Protein AF-A0AB35KBS2-F1 (afdb_monomer_lite)

Sequence (155 aa):
MKKIILWGLTFLVILTLSSCSKNKNSKYDSVISDLRSELAVKGDSKLTFDNYEWSYKVVHNVTNADISKGDMIEVYPKKERDSKRLFNINIDSQMGGSYAQSKIIVLQKIVSKIAKKLPNDNSEITLGFKSQQKSKRIVPVARSLKSMDAFPIND

Radius of gyration: 24.1 Å; chains: 1; bounding box: 69×62×68 Å

pLDDT: mean 83.24, std 17.99, range [38.84, 98.19]

Organism: NCBI:txid1358

Secondary structure (DSSP, 8-state):
-----------------------TTGGGHHHHHHHHHHHT--SS-TTS-TT--EEEEEEEEE-SSS-SSEEEEEEEESSHHHHHHHHHHHHHHHTT-HHHHHHHHHHHHHHHHHHTT-SSSSEEEEEEEE-SSTT-SEEEEEEEESS-BSS----

Structure (mmCIF, N/CA/C/O backbone):
data_AF-A0AB35KBS2-F1
#
_entry.id   AF-A0AB35KBS2-F1
#
loop_
_atom_site.group_PDB
_atom_site.id
_atom_site.type_symbol
_atom_site.label_atom_id
_atom_site.label_alt_id
_atom_site.label_comp_id
_atom_site.label_asym_id
_atom_site.label_entity_id
_atom_site.label_seq_id
_atom_site.pdbx_PDB_ins_code
_atom_site.Cartn_x
_atom_site.Cartn_y
_atom_site.Cartn_z
_atom_site.occupancy
_atom_site.B_iso_or_equiv
_atom_site.auth_seq_id
_atom_site.auth_comp_id
_atom_site.auth_asym_id
_atom_site.auth_atom_id
_atom_site.pdbx_PDB_model_num
ATOM 1 N N . MET A 1 1 ? -49.161 49.162 51.564 1.00 43.03 1 MET A N 1
ATOM 2 C CA . MET A 1 1 ? -47.916 49.478 50.816 1.00 43.03 1 MET A CA 1
ATOM 3 C C . MET A 1 1 ? -46.762 48.923 51.649 1.00 43.03 1 MET A C 1
ATOM 5 O O . MET A 1 1 ? -46.763 49.223 52.826 1.00 43.03 1 MET A O 1
ATOM 9 N N . LYS A 1 2 ? -45.820 48.069 51.239 1.00 41.81 2 LYS A N 1
ATOM 10 C CA . LYS A 1 2 ? -45.342 47.523 49.959 1.00 41.81 2 LYS A CA 1
ATOM 11 C C . LYS A 1 2 ? -45.034 46.024 50.172 1.00 41.81 2 LYS A C 1
ATOM 13 O O . LYS A 1 2 ? -44.635 45.637 51.264 1.00 41.81 2 LYS A O 1
ATOM 18 N N . LYS A 1 3 ? -45.228 45.203 49.137 1.00 48.28 3 LYS A N 1
ATOM 19 C CA . LYS A 1 3 ? -44.832 43.785 49.079 1.00 48.28 3 LYS A CA 1
ATOM 20 C C . LYS A 1 3 ? -43.395 43.700 48.549 1.00 48.28 3 LYS A C 1
ATOM 22 O O . LYS A 1 3 ? -43.084 44.426 47.609 1.00 48.28 3 LYS A O 1
ATOM 27 N N . ILE A 1 4 ? -42.558 42.814 49.089 1.00 55.53 4 ILE A N 1
ATOM 28 C CA . ILE A 1 4 ? -41.289 42.417 48.459 1.00 55.53 4 ILE A CA 1
ATOM 29 C C . ILE A 1 4 ? -41.325 40.898 48.328 1.00 55.53 4 ILE A C 1
ATOM 31 O O . ILE A 1 4 ? -41.370 40.176 49.320 1.00 55.53 4 ILE A O 1
ATOM 35 N N . ILE A 1 5 ? -41.413 40.441 47.082 1.00 55.50 5 ILE A N 1
ATOM 36 C CA . ILE A 1 5 ? -41.475 39.035 46.695 1.00 55.50 5 ILE A CA 1
ATOM 37 C C . ILE A 1 5 ? -40.038 38.590 46.431 1.00 55.50 5 ILE A C 1
ATOM 39 O O . ILE A 1 5 ? -39.354 39.162 45.585 1.00 55.50 5 ILE A O 1
ATOM 43 N N . LEU A 1 6 ? -39.597 37.577 47.170 1.00 45.34 6 LEU A N 1
ATOM 44 C CA . LEU A 1 6 ? -38.323 36.894 46.994 1.00 45.34 6 LEU A CA 1
ATOM 45 C C . LEU A 1 6 ? -38.411 36.034 45.720 1.00 45.34 6 LEU A C 1
ATOM 47 O O . LEU A 1 6 ? -39.105 35.020 45.713 1.00 45.34 6 LEU A O 1
ATOM 51 N N . TRP A 1 7 ? -37.768 36.449 44.627 1.00 45.16 7 TRP A N 1
ATOM 52 C CA . TRP A 1 7 ? -37.643 35.616 43.426 1.00 45.16 7 TRP A CA 1
ATOM 53 C C . TRP A 1 7 ? -36.347 34.813 43.497 1.00 45.16 7 TRP A C 1
ATOM 55 O O . TRP A 1 7 ? -35.251 35.370 43.524 1.00 45.16 7 TRP A O 1
ATOM 65 N N . GLY A 1 8 ? -36.511 33.492 43.576 1.00 47.81 8 GLY A N 1
ATOM 66 C CA . GLY A 1 8 ? -35.435 32.513 43.579 1.00 47.81 8 GLY A CA 1
ATOM 67 C C . GLY A 1 8 ? -34.626 32.562 42.287 1.00 47.81 8 GLY A C 1
ATOM 68 O O . GLY A 1 8 ? -35.165 32.569 41.183 1.00 47.81 8 GLY A O 1
ATOM 69 N N . LEU A 1 9 ? -33.310 32.588 42.456 1.00 49.12 9 LEU A N 1
ATOM 70 C CA . LEU A 1 9 ? -32.324 32.565 41.391 1.00 49.12 9 LEU A CA 1
ATOM 71 C C . LEU A 1 9 ? -32.106 31.105 40.957 1.00 49.12 9 LEU A C 1
ATOM 73 O O . LEU A 1 9 ? -31.287 30.394 41.535 1.00 49.12 9 LEU A O 1
ATOM 77 N N . THR A 1 10 ? -32.843 30.618 39.959 1.00 57.66 10 THR A N 1
ATOM 78 C CA . THR A 1 10 ? -32.518 29.332 39.323 1.00 57.66 10 THR A CA 1
ATOM 79 C C . THR A 1 10 ? -31.398 29.550 38.312 1.00 57.66 10 THR A C 1
ATOM 81 O O . THR A 1 10 ? -31.637 29.959 37.176 1.00 57.66 10 THR A O 1
ATOM 84 N N . PHE A 1 11 ? -30.163 29.287 38.736 1.00 47.38 11 PHE A N 1
ATOM 85 C CA . PHE A 1 11 ? -29.006 29.175 37.851 1.00 47.38 11 PHE A CA 1
ATOM 86 C C . PHE A 1 11 ? -29.148 27.879 37.038 1.00 47.38 11 PHE A C 1
ATOM 88 O O . PHE A 1 11 ? -28.781 26.794 37.488 1.00 47.38 11 PHE A O 1
ATOM 95 N N . LEU A 1 12 ? -29.746 27.971 35.849 1.00 44.66 12 LEU A N 1
ATOM 96 C CA . LEU A 1 12 ? -29.767 26.869 34.893 1.00 44.66 12 LEU A CA 1
ATOM 97 C C . LEU A 1 12 ? -28.363 26.762 34.279 1.00 44.66 12 LEU A C 1
ATOM 99 O O . LEU A 1 12 ? -28.029 27.460 33.324 1.00 44.66 12 LEU A O 1
ATOM 103 N N . VAL A 1 13 ? -27.513 25.919 34.865 1.00 51.53 13 VAL A N 1
ATOM 104 C CA . VAL A 1 13 ? -26.222 25.552 34.274 1.00 51.53 13 VAL A CA 1
ATOM 105 C C . VAL A 1 13 ? -26.513 24.727 33.024 1.00 51.53 13 VAL A C 1
ATOM 107 O O . VAL A 1 13 ? -26.763 23.525 33.089 1.00 51.53 13 VAL A O 1
ATOM 110 N N . ILE A 1 14 ? -26.506 25.387 31.867 1.00 54.38 14 ILE A N 1
ATOM 111 C CA . ILE A 1 14 ? -26.482 24.717 30.570 1.00 54.38 14 ILE A CA 1
ATOM 112 C C . ILE A 1 14 ? -25.078 24.125 30.432 1.00 54.38 14 ILE A C 1
ATOM 114 O O . ILE A 1 14 ? -24.149 24.778 29.961 1.00 54.38 14 ILE A O 1
ATOM 118 N N . LEU A 1 15 ? -24.913 22.881 30.884 1.00 44.66 15 LEU A N 1
ATOM 119 C CA . LEU A 1 15 ? -23.811 22.025 30.463 1.00 44.66 15 LEU A CA 1
ATOM 120 C C . LEU A 1 15 ? -23.978 21.812 28.959 1.00 44.66 15 LEU A C 1
ATOM 122 O O . LEU A 1 15 ? -24.658 20.890 28.509 1.00 44.66 15 LEU A O 1
ATOM 126 N N . THR A 1 16 ? -23.372 22.690 28.164 1.00 47.75 16 THR A N 1
ATOM 127 C CA . THR A 1 16 ? -23.078 22.377 26.775 1.00 47.75 16 THR A CA 1
ATOM 128 C C . THR A 1 16 ? -22.145 21.175 26.812 1.00 47.75 16 THR A C 1
ATOM 130 O O . THR A 1 16 ? -20.941 21.320 27.028 1.00 47.75 16 THR A O 1
ATOM 133 N N . LEU A 1 17 ? -22.703 19.977 26.636 1.00 47.84 17 LEU A N 1
ATOM 134 C CA . LEU A 1 17 ? -21.958 18.836 26.133 1.00 47.84 17 LEU A CA 1
ATOM 135 C C . LEU A 1 17 ? -21.468 19.268 24.754 1.00 47.84 17 LEU A C 1
ATOM 137 O O . LEU A 1 17 ? -22.145 19.085 23.743 1.00 47.84 17 LEU A O 1
ATOM 141 N N . SER A 1 18 ? -20.311 19.925 24.725 1.00 42.31 18 SER A N 1
ATOM 142 C CA . SER A 1 18 ? -19.483 20.017 23.543 1.00 42.31 18 SER A CA 1
ATOM 143 C C . SER A 1 18 ? -19.210 18.573 23.165 1.00 42.31 18 SER A C 1
ATOM 145 O O . SER A 1 18 ? -18.338 17.913 23.726 1.00 42.31 18 SER A O 1
ATOM 147 N N . SER A 1 19 ? -20.058 18.043 22.279 1.00 38.84 19 SER A N 1
ATOM 148 C CA . SER A 1 19 ? -19.827 16.781 21.605 1.00 38.84 19 SER A CA 1
ATOM 149 C C . SER A 1 19 ? -18.428 16.905 21.044 1.00 38.84 19 SER A C 1
ATOM 151 O O . SER A 1 19 ? -18.174 17.669 20.109 1.00 38.84 19 SER A O 1
ATOM 153 N N . CYS A 1 20 ? -17.493 16.259 21.732 1.00 43.97 20 CYS A N 1
ATOM 154 C CA . CYS A 1 20 ? -16.116 16.177 21.332 1.00 43.97 20 CYS A CA 1
ATOM 155 C C . CYS A 1 20 ? -16.187 15.340 20.063 1.00 43.97 20 CYS A C 1
ATOM 157 O O . CYS A 1 20 ? -16.198 14.109 20.118 1.00 43.97 20 CYS A O 1
ATOM 159 N N . SER A 1 21 ? -16.375 16.016 18.928 1.00 42.00 21 SER A N 1
ATOM 160 C CA . SER A 1 21 ? -16.309 15.446 17.596 1.00 42.00 21 SER A CA 1
ATOM 161 C C . SER A 1 21 ? -14.868 14.998 17.416 1.00 42.00 21 SER A C 1
ATOM 163 O O . SER A 1 21 ? -14.062 15.673 16.776 1.00 42.00 21 SER A O 1
ATOM 165 N N . LYS A 1 22 ? -14.520 13.874 18.053 1.00 46.19 22 LYS A N 1
ATOM 166 C CA . LYS A 1 22 ? -13.286 13.147 17.813 1.00 46.19 22 LYS A CA 1
ATOM 167 C C . LYS A 1 22 ? -13.261 12.937 16.314 1.00 46.19 22 LYS A C 1
ATOM 169 O O . LYS A 1 22 ? -14.158 12.305 15.753 1.00 46.19 22 LYS A O 1
ATOM 174 N N . ASN A 1 23 ? -12.290 13.575 15.673 1.00 57.50 23 ASN A N 1
ATOM 175 C CA . ASN A 1 23 ? -12.030 13.429 14.256 1.00 57.50 23 ASN A CA 1
ATOM 176 C C . ASN A 1 23 ? -12.081 11.927 13.947 1.00 57.50 23 ASN A C 1
ATOM 178 O O . ASN A 1 23 ? -11.319 11.171 14.544 1.00 57.50 23 ASN A O 1
ATOM 182 N N . LYS A 1 24 ? -13.025 11.476 13.107 1.00 61.09 24 LYS A N 1
ATOM 183 C CA . LYS A 1 24 ? -13.333 10.040 12.918 1.00 61.09 24 LYS A CA 1
ATOM 184 C C . LYS A 1 24 ? -12.101 9.205 12.527 1.00 61.09 24 LYS A C 1
ATOM 186 O O . LYS A 1 24 ? -12.099 7.987 12.691 1.00 61.09 24 LYS A O 1
ATOM 191 N N . ASN A 1 25 ? -11.044 9.874 12.069 1.00 74.19 25 ASN A N 1
ATOM 192 C CA . ASN A 1 25 ? -9.776 9.289 11.656 1.00 74.19 25 ASN A CA 1
ATOM 193 C C . ASN A 1 25 ? -8.752 9.099 12.782 1.00 74.19 25 ASN A C 1
ATOM 195 O O . ASN A 1 25 ? -7.753 8.430 12.539 1.00 74.19 25 ASN A O 1
ATOM 199 N N . SER A 1 26 ? -8.987 9.603 14.000 1.00 80.56 26 SER A N 1
ATOM 200 C CA . SER A 1 26 ? -7.974 9.595 15.068 1.00 80.56 26 SER A CA 1
ATOM 201 C C . SER A 1 26 ? -7.502 8.190 15.461 1.00 80.56 26 SER A C 1
ATOM 203 O O . SER A 1 26 ? -6.387 8.005 15.940 1.00 80.56 26 SER A O 1
ATOM 205 N N . LYS A 1 27 ? -8.329 7.162 15.221 1.00 92.25 27 LYS A N 1
ATOM 206 C CA . LYS A 1 27 ? -7.961 5.750 15.433 1.00 92.25 27 LYS A CA 1
ATOM 207 C C . LYS A 1 27 ? -6.860 5.241 14.488 1.00 92.25 27 LYS A C 1
ATOM 209 O O . LYS A 1 27 ? -6.286 4.193 14.759 1.00 92.25 27 LYS A O 1
ATOM 214 N N . TYR A 1 28 ? -6.572 5.954 13.397 1.00 95.44 28 TYR A N 1
ATOM 215 C CA . TYR A 1 28 ? -5.533 5.605 12.421 1.00 95.44 28 TYR A CA 1
ATOM 216 C C . TYR A 1 28 ? -4.291 6.498 12.514 1.00 95.44 28 TYR A C 1
ATOM 218 O O . TYR A 1 28 ? -3.338 6.265 11.775 1.00 95.44 28 TYR A O 1
ATOM 226 N N . ASP A 1 29 ? -4.255 7.485 13.415 1.00 94.56 29 ASP A N 1
ATOM 227 C CA . ASP A 1 29 ? -3.155 8.457 13.489 1.00 94.56 29 ASP A CA 1
ATOM 228 C C . ASP A 1 29 ? -1.800 7.782 13.737 1.00 94.56 29 ASP A C 1
ATOM 230 O O . ASP A 1 29 ? -0.820 8.106 13.068 1.00 94.56 29 ASP A O 1
ATOM 234 N N . SER A 1 30 ? -1.750 6.789 14.633 1.00 95.75 30 SER A N 1
ATOM 235 C CA . SER A 1 30 ? -0.526 6.015 14.888 1.00 95.75 30 SER A CA 1
ATOM 236 C C . SER A 1 30 ? -0.084 5.220 13.657 1.00 95.75 30 SER A C 1
ATOM 238 O O . SER A 1 30 ? 1.086 5.267 13.292 1.00 95.75 30 SER A O 1
ATOM 240 N N . VAL A 1 31 ? -1.020 4.564 12.964 1.00 97.50 31 VAL A N 1
ATOM 241 C CA . VAL A 1 31 ? -0.742 3.803 11.734 1.00 97.50 31 VAL A CA 1
ATOM 242 C C . VAL A 1 31 ? -0.219 4.723 10.625 1.00 97.50 31 VAL A C 1
ATOM 244 O O . VAL A 1 31 ? 0.760 4.401 9.955 1.00 97.50 31 VAL A O 1
ATOM 247 N N . ILE A 1 32 ? -0.830 5.896 10.448 1.00 96.94 32 ILE A N 1
ATOM 248 C CA . ILE A 1 32 ? -0.406 6.896 9.459 1.00 96.94 32 ILE A CA 1
ATOM 249 C C . ILE A 1 32 ? 0.954 7.497 9.831 1.00 96.94 32 ILE A C 1
ATOM 251 O O . ILE A 1 32 ? 1.766 7.759 8.945 1.00 96.94 32 ILE A O 1
ATOM 255 N N . SER A 1 33 ? 1.220 7.717 11.118 1.00 95.81 33 SER A N 1
ATOM 256 C CA . SER A 1 33 ? 2.521 8.190 11.596 1.00 95.81 33 SER A CA 1
ATOM 257 C C . SER A 1 33 ? 3.629 7.178 11.301 1.00 95.81 33 SER A C 1
ATOM 259 O O . SER A 1 33 ? 4.681 7.558 10.788 1.00 95.81 33 SER A O 1
ATOM 261 N N . ASP A 1 34 ? 3.375 5.893 11.547 1.00 95.69 34 ASP A N 1
ATOM 262 C CA . ASP A 1 34 ? 4.319 4.816 11.242 1.00 95.69 34 ASP A CA 1
ATOM 263 C C . ASP A 1 34 ? 4.575 4.705 9.734 1.00 95.69 34 ASP A C 1
ATOM 265 O O . ASP A 1 34 ? 5.730 4.638 9.314 1.00 95.69 34 ASP A O 1
ATOM 269 N N . LEU A 1 35 ? 3.520 4.779 8.909 1.00 95.38 35 LEU A N 1
ATOM 270 C CA . LEU A 1 35 ? 3.649 4.827 7.447 1.00 95.38 35 LEU A CA 1
ATOM 271 C C . LEU A 1 35 ? 4.502 6.012 6.996 1.00 95.38 35 LEU A C 1
ATOM 273 O O . LEU A 1 35 ? 5.383 5.845 6.158 1.00 95.38 35 LEU A O 1
ATOM 277 N N . ARG A 1 36 ? 4.274 7.200 7.565 1.00 93.75 36 ARG A N 1
ATOM 278 C CA . ARG A 1 36 ? 5.085 8.387 7.269 1.00 93.75 36 ARG A CA 1
ATOM 279 C C . ARG A 1 36 ? 6.546 8.175 7.613 1.00 93.75 36 ARG A C 1
ATOM 281 O O . ARG A 1 36 ? 7.385 8.549 6.808 1.00 93.75 36 ARG A O 1
ATOM 288 N N . SER A 1 37 ? 6.837 7.595 8.772 1.00 92.00 37 SER A N 1
ATOM 289 C CA . SER A 1 37 ? 8.208 7.349 9.219 1.00 92.00 37 SER A CA 1
ATOM 290 C C . SER A 1 37 ? 8.936 6.359 8.301 1.00 92.00 37 SER A C 1
ATOM 292 O O . SER A 1 37 ? 10.013 6.660 7.792 1.00 92.00 37 SER A O 1
ATOM 294 N N . GLU A 1 38 ? 8.312 5.214 8.015 1.00 91.31 38 GLU A N 1
ATOM 295 C CA . GLU A 1 38 ? 8.903 4.132 7.211 1.00 91.31 38 GLU A CA 1
ATOM 296 C C . GLU A 1 38 ? 9.009 4.494 5.719 1.00 91.31 38 GLU A C 1
ATOM 298 O O . GLU A 1 38 ? 9.932 4.062 5.033 1.00 91.31 38 GLU A O 1
ATOM 303 N N . LEU A 1 39 ? 8.106 5.332 5.196 1.00 90.50 39 LEU A N 1
ATOM 304 C CA . LEU A 1 39 ? 8.176 5.823 3.813 1.00 90.50 39 LEU A CA 1
ATOM 305 C C . LEU A 1 39 ? 9.040 7.083 3.653 1.00 90.50 39 LEU A C 1
ATOM 307 O O . LEU A 1 39 ? 9.355 7.456 2.522 1.00 90.50 39 LEU A O 1
ATOM 311 N N . ALA A 1 40 ? 9.427 7.739 4.751 1.00 84.06 40 ALA A N 1
ATOM 312 C CA . ALA A 1 40 ? 10.327 8.895 4.749 1.00 84.06 40 ALA A CA 1
ATOM 313 C C . ALA A 1 40 ? 11.816 8.509 4.723 1.00 84.06 40 ALA A C 1
ATOM 315 O O . ALA A 1 40 ? 12.664 9.401 4.821 1.00 84.06 40 ALA A O 1
ATOM 316 N N . VAL A 1 41 ? 12.140 7.210 4.629 1.00 68.06 41 VAL 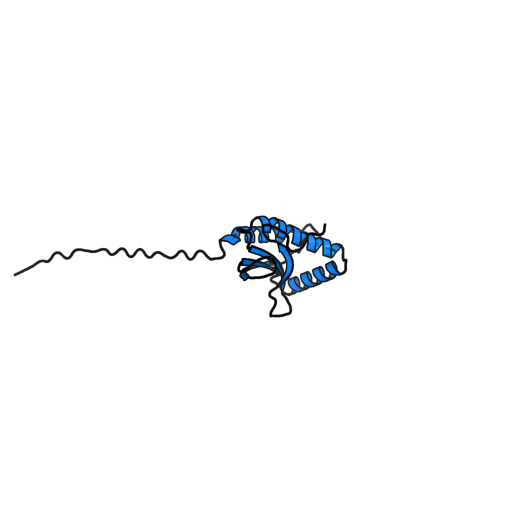A N 1
ATOM 317 C CA . VAL A 1 41 ? 13.516 6.708 4.730 1.00 68.06 41 VAL A CA 1
ATOM 318 C C . VAL A 1 41 ? 14.460 7.459 3.796 1.00 68.06 41 VAL A C 1
ATOM 320 O O . VAL A 1 41 ? 14.206 7.667 2.610 1.00 68.06 41 VAL A O 1
ATOM 323 N N . LYS A 1 42 ? 15.558 7.871 4.429 1.00 56.16 42 LYS A N 1
ATOM 324 C CA . LYS A 1 42 ? 16.630 8.720 3.943 1.00 56.16 42 LYS A CA 1
ATOM 325 C C . LYS A 1 42 ? 17.727 7.858 3.308 1.00 56.16 42 LYS A C 1
ATOM 327 O O . LYS A 1 42 ? 18.406 7.116 4.005 1.00 56.16 42 LYS A O 1
ATOM 332 N N . GLY A 1 43 ? 17.934 8.007 2.007 1.00 46.56 43 GLY A N 1
ATOM 333 C CA . GLY A 1 43 ? 19.247 8.386 1.483 1.00 46.56 43 GLY A CA 1
ATOM 334 C C . GLY A 1 43 ? 20.311 7.328 1.173 1.00 46.56 43 GLY A C 1
ATOM 335 O O . GLY A 1 43 ? 21.222 7.706 0.453 1.00 46.56 43 GLY A O 1
ATOM 336 N N . ASP A 1 44 ? 20.225 6.060 1.599 1.00 50.78 44 ASP A N 1
ATOM 337 C CA . ASP A 1 44 ? 21.348 5.115 1.355 1.00 50.78 44 ASP A CA 1
ATOM 338 C C . ASP A 1 44 ? 20.998 3.796 0.648 1.00 50.78 44 ASP A C 1
ATOM 340 O O . ASP A 1 44 ? 21.894 3.035 0.276 1.00 50.78 44 ASP A O 1
ATOM 344 N N . SER A 1 45 ? 19.721 3.503 0.383 1.00 62.56 45 SER A N 1
ATOM 345 C CA . SER A 1 45 ? 19.353 2.288 -0.355 1.00 62.56 45 SER A CA 1
ATOM 346 C C . SER A 1 45 ? 18.889 2.639 -1.767 1.00 62.56 45 SER A C 1
ATOM 348 O O . SER A 1 45 ? 17.935 3.384 -1.949 1.00 62.56 45 SER A O 1
ATOM 350 N N . LYS A 1 46 ? 19.479 2.038 -2.808 1.00 66.44 46 LYS A N 1
ATOM 351 C CA . LYS A 1 46 ? 18.965 2.186 -4.190 1.00 66.44 46 LYS A CA 1
ATOM 352 C C . LYS A 1 46 ? 17.488 1.770 -4.315 1.00 66.44 46 LYS A C 1
ATOM 354 O O . LYS A 1 46 ? 16.805 2.156 -5.263 1.00 66.44 46 LYS A O 1
ATOM 359 N N . LEU A 1 47 ? 16.985 0.990 -3.360 1.00 70.62 47 LEU A N 1
ATOM 360 C CA . LEU A 1 47 ? 15.637 0.439 -3.345 1.00 70.62 47 LEU A CA 1
ATOM 361 C C . LEU A 1 47 ? 14.579 1.379 -2.742 1.00 70.62 47 LEU A C 1
ATOM 363 O O . LEU A 1 47 ? 13.392 1.083 -2.865 1.00 70.62 47 LEU A O 1
ATOM 367 N N . THR A 1 48 ? 14.959 2.521 -2.160 1.00 72.69 48 THR A N 1
ATOM 368 C CA . THR A 1 48 ? 13.996 3.493 -1.623 1.00 72.69 48 THR A CA 1
ATOM 369 C C . THR A 1 48 ? 13.382 4.369 -2.718 1.00 72.69 48 THR A C 1
ATOM 371 O O . THR A 1 48 ? 13.842 4.445 -3.868 1.00 72.69 48 THR A O 1
ATOM 374 N N . PHE A 1 49 ? 12.270 5.007 -2.352 1.00 79.81 49 PHE A N 1
ATOM 375 C CA . PHE A 1 49 ? 11.540 5.984 -3.157 1.00 79.81 49 PHE A CA 1
ATOM 376 C C . PHE A 1 49 ? 11.892 7.395 -2.676 1.00 79.81 49 PHE A C 1
ATOM 378 O O . PHE A 1 49 ? 11.028 8.155 -2.237 1.00 79.81 49 PHE A O 1
ATOM 385 N N . ASP A 1 50 ? 13.186 7.718 -2.720 1.00 70.06 50 ASP A N 1
ATOM 386 C CA . ASP A 1 50 ? 13.716 8.978 -2.202 1.00 70.06 50 ASP A CA 1
ATOM 387 C C . ASP A 1 50 ? 12.960 10.182 -2.780 1.00 70.06 50 ASP A C 1
ATOM 389 O O . ASP A 1 50 ? 12.685 10.265 -3.983 1.00 70.06 50 ASP A O 1
ATOM 393 N N . ASN A 1 51 ? 12.653 11.142 -1.905 1.00 78.31 51 ASN A N 1
ATOM 394 C CA . ASN A 1 51 ? 11.964 12.400 -2.213 1.00 78.31 51 ASN A CA 1
ATOM 395 C C . ASN A 1 51 ? 10.491 12.278 -2.630 1.00 78.31 51 ASN A C 1
ATOM 397 O O . ASN A 1 51 ? 9.901 13.274 -3.068 1.00 78.31 51 ASN A O 1
ATOM 401 N N . TYR A 1 52 ? 9.877 11.101 -2.489 1.00 88.38 52 TYR A N 1
ATOM 402 C CA . TYR A 1 52 ? 8.437 10.979 -2.672 1.00 88.38 52 TYR A CA 1
ATOM 403 C C . TYR A 1 52 ? 7.734 11.676 -1.512 1.00 88.38 52 TYR A C 1
ATOM 405 O O . TYR A 1 52 ? 7.897 11.327 -0.346 1.00 88.38 52 TYR A O 1
ATOM 413 N N . GLU A 1 53 ? 6.913 12.666 -1.841 1.00 91.62 53 GLU A N 1
ATOM 414 C CA . GLU A 1 53 ? 5.963 13.212 -0.883 1.00 91.62 53 GLU A CA 1
ATOM 415 C C . GLU A 1 53 ? 4.701 12.353 -0.940 1.00 91.62 53 GLU A C 1
ATOM 417 O O . GLU A 1 53 ? 4.018 12.314 -1.965 1.00 91.62 53 GLU A O 1
ATOM 422 N N . TRP A 1 54 ? 4.397 11.642 0.140 1.00 93.44 54 TRP A N 1
ATOM 423 C CA . TRP A 1 54 ? 3.265 10.721 0.204 1.00 93.44 54 TRP A CA 1
ATOM 424 C C . TRP A 1 54 ? 2.004 11.404 0.744 1.00 93.44 54 TRP A C 1
ATOM 426 O O . TRP A 1 54 ? 2.053 12.249 1.639 1.00 93.44 54 TRP A O 1
ATOM 436 N N . SER A 1 55 ? 0.853 11.021 0.202 1.00 93.94 55 SER A N 1
ATOM 437 C CA . SER A 1 55 ? -0.473 11.388 0.690 1.00 93.94 55 SER A CA 1
ATOM 438 C C . SER A 1 55 ? -1.094 10.199 1.415 1.00 93.94 55 SER A C 1
ATOM 440 O O . SER A 1 55 ? -0.919 9.062 0.985 1.00 93.94 55 SER A O 1
ATOM 442 N N . TYR A 1 56 ? -1.822 10.483 2.495 1.00 95.19 56 TYR A N 1
ATOM 443 C CA . TYR A 1 56 ? -2.459 9.493 3.359 1.00 95.19 56 TYR A CA 1
ATOM 444 C C . TYR A 1 56 ? -3.918 9.888 3.536 1.00 95.19 56 TYR A C 1
ATOM 446 O O . TYR A 1 56 ? -4.195 10.992 4.016 1.00 95.19 56 TYR A O 1
ATOM 454 N N . LYS A 1 57 ? -4.846 9.021 3.139 1.00 94.19 57 LYS A N 1
ATOM 455 C CA . LYS A 1 57 ? -6.279 9.312 3.195 1.00 94.19 57 LYS A CA 1
ATOM 456 C C . LYS A 1 57 ? -7.048 8.111 3.721 1.00 94.19 57 LYS A C 1
ATOM 458 O O . LYS A 1 57 ? -6.969 7.032 3.155 1.00 94.19 57 LYS A O 1
ATOM 463 N N . VAL A 1 58 ? -7.843 8.324 4.765 1.00 95.00 58 VAL A N 1
ATOM 464 C CA . VAL A 1 58 ? -8.798 7.319 5.242 1.00 95.00 58 VAL A CA 1
ATOM 465 C C . VAL A 1 58 ? -10.075 7.425 4.411 1.00 95.00 58 VAL A C 1
ATOM 467 O O . VAL A 1 58 ? -10.634 8.512 4.241 1.00 95.00 58 VAL A O 1
ATOM 470 N N . VAL A 1 59 ? -10.524 6.299 3.872 1.00 93.31 59 VAL A N 1
ATOM 471 C CA . VAL A 1 59 ? -11.771 6.154 3.126 1.00 93.31 59 VAL A CA 1
ATOM 472 C C . VAL A 1 59 ? -12.658 5.174 3.872 1.00 93.31 59 VAL A C 1
ATOM 474 O O . VAL A 1 59 ? -12.261 4.044 4.126 1.00 93.31 59 VAL A O 1
ATOM 477 N N . HIS A 1 60 ? -13.864 5.619 4.208 1.00 93.81 60 HIS A N 1
ATOM 478 C CA . HIS A 1 60 ? -14.819 4.833 4.980 1.00 93.81 60 HIS A CA 1
ATOM 479 C C . HIS A 1 60 ? -15.795 4.064 4.098 1.00 93.81 60 HIS A C 1
ATOM 481 O O . HIS A 1 60 ? -16.065 4.473 2.964 1.00 93.81 60 HIS A O 1
ATOM 487 N N . ASN A 1 61 ? -16.398 3.024 4.678 1.00 93.44 61 ASN A N 1
ATOM 488 C CA . ASN A 1 61 ? -17.455 2.218 4.066 1.00 93.44 61 ASN 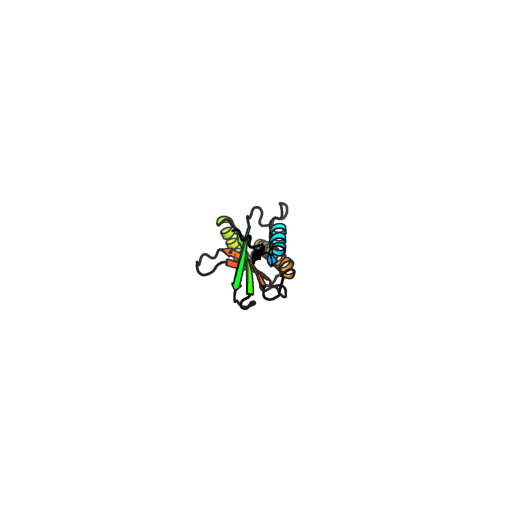A CA 1
ATOM 489 C C . ASN A 1 61 ? -17.025 1.597 2.723 1.00 93.44 61 ASN A C 1
ATOM 491 O O . ASN A 1 61 ? -17.779 1.575 1.748 1.00 93.44 61 ASN A O 1
ATOM 495 N N . VAL A 1 62 ? -15.784 1.119 2.668 1.00 92.06 62 VAL A N 1
ATOM 496 C CA . VAL A 1 62 ? -15.217 0.428 1.511 1.00 92.06 62 VAL A CA 1
ATOM 497 C C . VAL A 1 62 ? -15.635 -1.035 1.557 1.00 92.06 62 VAL A C 1
ATOM 499 O O . VAL A 1 62 ? -15.578 -1.684 2.598 1.00 92.06 62 VAL A O 1
ATOM 502 N N . THR A 1 63 ? -16.078 -1.549 0.413 1.00 92.94 63 THR A N 1
ATOM 503 C CA . THR A 1 63 ? -16.318 -2.978 0.209 1.00 92.94 63 THR A CA 1
ATOM 504 C C . THR A 1 63 ? -15.483 -3.427 -0.977 1.00 92.94 63 THR A C 1
ATOM 506 O O . THR A 1 63 ? -15.564 -2.821 -2.049 1.00 92.94 63 THR A O 1
ATOM 509 N N . ASN A 1 64 ? -14.657 -4.444 -0.773 1.00 90.75 64 ASN A N 1
ATOM 510 C CA . ASN A 1 64 ? -13.821 -5.059 -1.796 1.00 90.75 64 ASN A CA 1
ATOM 511 C C . ASN A 1 64 ? -13.740 -6.578 -1.536 1.00 90.75 64 ASN A C 1
ATOM 513 O O . ASN A 1 64 ? -14.626 -7.129 -0.888 1.00 90.75 64 ASN A O 1
ATOM 517 N N . ALA A 1 65 ? -12.725 -7.258 -2.072 1.00 91.25 65 ALA A N 1
ATOM 518 C CA . ALA A 1 65 ? -12.570 -8.702 -1.897 1.00 91.25 65 ALA A CA 1
ATOM 519 C C . ALA A 1 65 ? -12.285 -9.136 -0.442 1.00 91.25 65 ALA A C 1
ATOM 521 O O . ALA A 1 65 ? -12.592 -10.270 -0.093 1.00 91.25 65 ALA A O 1
ATOM 522 N N . ASP A 1 66 ? -11.737 -8.251 0.396 1.00 93.00 66 ASP A N 1
ATOM 523 C CA . ASP A 1 66 ? -11.172 -8.599 1.708 1.00 93.00 66 ASP A CA 1
ATOM 524 C C . ASP A 1 66 ? -11.820 -7.840 2.875 1.00 93.00 66 ASP A C 1
ATOM 526 O O . ASP A 1 66 ? -11.752 -8.292 4.015 1.00 93.00 66 ASP A O 1
ATOM 530 N N . ILE A 1 67 ? -12.472 -6.702 2.611 1.00 93.19 67 ILE A N 1
ATOM 531 C CA . ILE A 1 67 ? -13.219 -5.925 3.609 1.00 93.19 67 ILE A CA 1
ATOM 532 C C . ILE A 1 67 ? -14.662 -5.676 3.164 1.00 93.19 67 ILE A C 1
ATOM 534 O O . ILE A 1 67 ? -14.948 -5.476 1.980 1.00 93.19 67 ILE A O 1
ATOM 538 N N . SER A 1 68 ? -15.582 -5.629 4.131 1.00 95.50 68 SER A N 1
ATOM 539 C CA . SER A 1 68 ? -17.007 -5.354 3.908 1.00 95.50 68 SER A CA 1
ATOM 540 C C . SER A 1 68 ? -17.464 -4.190 4.775 1.00 95.50 68 SER A C 1
ATOM 542 O O . SER A 1 68 ? -17.418 -4.266 6.004 1.00 95.50 68 SER A O 1
ATOM 544 N N . LYS A 1 69 ? -17.884 -3.088 4.138 1.00 94.94 69 LYS A N 1
ATOM 545 C CA . LYS A 1 69 ? -18.198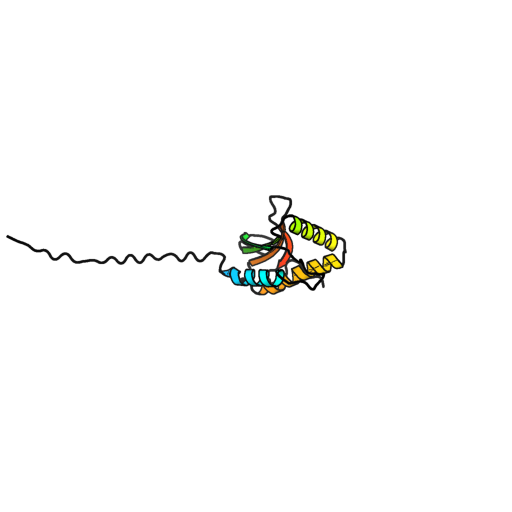 -1.808 4.809 1.00 94.94 69 LYS A CA 1
ATOM 546 C C . LYS A 1 69 ? -17.095 -1.356 5.787 1.00 94.94 69 LYS A C 1
ATOM 548 O O . LYS A 1 69 ? -17.381 -0.754 6.822 1.00 94.94 69 LYS A O 1
ATOM 553 N N . GLY A 1 70 ? -15.845 -1.676 5.461 1.00 94.50 70 GLY A N 1
ATOM 554 C CA . GLY A 1 70 ? -14.661 -1.399 6.266 1.00 94.50 70 GLY A CA 1
ATOM 555 C C . GLY A 1 70 ? -14.034 -0.041 5.963 1.00 94.50 70 GLY A C 1
ATOM 556 O O . GLY A 1 70 ? -14.586 0.773 5.217 1.00 94.50 70 GLY A O 1
ATOM 557 N N . ASP A 1 71 ? -12.852 0.189 6.527 1.00 95.88 71 ASP A N 1
ATOM 558 C CA . ASP A 1 71 ? -12.064 1.404 6.305 1.00 95.88 71 ASP A CA 1
ATOM 559 C C . ASP A 1 71 ? -10.775 1.085 5.531 1.00 95.88 71 ASP A C 1
ATOM 561 O O . ASP A 1 71 ? -10.063 0.136 5.845 1.00 95.88 71 ASP A O 1
ATOM 565 N N . MET A 1 72 ? -10.431 1.911 4.546 1.00 95.44 72 MET A N 1
ATOM 566 C CA . MET A 1 72 ? -9.195 1.796 3.767 1.00 95.44 72 MET A CA 1
ATOM 567 C C . MET A 1 72 ? -8.309 3.018 4.003 1.00 95.44 72 MET A C 1
ATOM 569 O O . MET A 1 72 ? -8.760 4.155 3.858 1.00 95.44 72 MET A O 1
ATOM 573 N N . ILE A 1 73 ? -7.032 2.799 4.306 1.00 96.81 73 ILE A N 1
ATOM 574 C CA . ILE A 1 73 ? -6.005 3.844 4.300 1.00 96.81 73 ILE A CA 1
ATOM 575 C C . ILE A 1 73 ? -5.335 3.842 2.924 1.00 96.81 73 ILE A C 1
ATOM 577 O O . ILE A 1 73 ? -4.517 2.976 2.621 1.00 96.81 73 ILE A O 1
ATOM 581 N N . GLU A 1 74 ? -5.678 4.817 2.086 1.00 95.69 74 GLU A N 1
ATOM 582 C CA . GLU A 1 74 ? -5.033 5.052 0.794 1.00 95.69 74 GLU A CA 1
ATOM 583 C C . GLU A 1 74 ? -3.687 5.755 1.002 1.00 95.69 74 GLU A C 1
ATOM 585 O O . GLU A 1 74 ? -3.624 6.824 1.623 1.00 95.69 74 GLU A O 1
ATOM 590 N N . VAL A 1 75 ? -2.625 5.182 0.435 1.00 96.62 75 VAL A N 1
ATOM 591 C CA . VAL A 1 75 ? -1.272 5.748 0.431 1.00 96.62 75 VAL A CA 1
ATOM 592 C C . VAL A 1 75 ? -0.791 5.887 -1.009 1.00 96.62 75 VAL A C 1
ATOM 594 O O . VAL A 1 75 ? -0.746 4.909 -1.752 1.00 96.62 75 VAL A O 1
ATOM 597 N N . TYR A 1 76 ? -0.443 7.099 -1.436 1.00 95.00 76 TYR A N 1
ATOM 598 C CA . TYR A 1 76 ? 0.001 7.335 -2.815 1.00 95.00 76 TYR A CA 1
ATOM 599 C C . TYR A 1 76 ? 0.935 8.545 -2.941 1.00 95.00 76 TYR A C 1
ATOM 601 O O . TYR A 1 76 ? 0.864 9.459 -2.114 1.00 95.00 76 TYR A O 1
ATOM 609 N N . PRO A 1 77 ? 1.780 8.619 -3.989 1.00 94.06 77 PRO A N 1
ATOM 610 C CA . PRO A 1 77 ? 2.601 9.798 -4.236 1.00 94.06 77 PRO A CA 1
ATOM 611 C C . PRO A 1 77 ? 1.725 11.027 -4.508 1.00 94.06 77 PRO A C 1
ATOM 613 O O . PRO A 1 77 ? 0.854 11.023 -5.383 1.00 94.06 77 PRO A O 1
ATOM 616 N N . LYS A 1 78 ? 1.951 12.108 -3.764 1.00 92.38 78 LYS A N 1
ATOM 617 C CA . LYS A 1 78 ? 1.198 13.363 -3.881 1.00 92.38 78 LYS A CA 1
ATOM 618 C C . LYS A 1 78 ? 1.422 14.021 -5.243 1.00 92.38 78 LYS A C 1
ATOM 620 O O . LYS A 1 78 ? 0.474 14.546 -5.829 1.00 92.38 78 LYS A O 1
ATOM 625 N N . LYS A 1 79 ? 2.660 13.972 -5.747 1.00 91.81 79 LYS A N 1
ATOM 626 C CA . LYS A 1 79 ? 3.064 14.540 -7.040 1.00 91.81 79 LYS A CA 1
ATOM 627 C C . LYS A 1 79 ? 2.771 13.558 -8.174 1.00 91.81 79 LYS A C 1
ATOM 629 O O . LYS A 1 79 ? 3.148 12.390 -8.116 1.00 91.81 79 LYS A O 1
ATOM 634 N N . GLU A 1 80 ? 2.175 14.052 -9.256 1.00 89.94 80 GLU A N 1
ATOM 635 C CA . GLU A 1 80 ? 1.818 13.228 -10.420 1.00 89.94 80 GLU A CA 1
ATOM 636 C C . GLU A 1 80 ? 3.038 12.547 -11.060 1.00 89.94 80 GLU A C 1
ATOM 638 O O . GLU A 1 80 ? 2.978 11.370 -11.406 1.00 89.94 80 GLU A O 1
ATOM 643 N N . ARG A 1 81 ? 4.171 13.255 -11.159 1.00 91.31 81 ARG A N 1
ATOM 644 C CA . ARG A 1 81 ? 5.440 12.695 -11.657 1.00 91.31 81 ARG A CA 1
ATOM 645 C C . ARG A 1 81 ? 5.884 11.447 -10.895 1.00 91.31 81 ARG A C 1
ATOM 647 O O . ARG A 1 81 ? 6.344 10.492 -11.510 1.00 91.31 81 ARG A O 1
ATOM 654 N N . ASP A 1 82 ? 5.717 11.441 -9.579 1.00 92.38 82 ASP A N 1
ATOM 655 C CA . ASP A 1 82 ? 6.154 10.343 -8.721 1.00 92.38 82 ASP A CA 1
ATOM 656 C C . ASP A 1 82 ? 5.134 9.197 -8.781 1.00 92.38 82 ASP A C 1
ATOM 658 O O . ASP A 1 82 ? 5.508 8.029 -8.821 1.00 92.38 82 ASP A O 1
ATOM 662 N N . SER A 1 83 ? 3.848 9.524 -8.954 1.00 92.19 83 SER A N 1
ATOM 663 C CA . SER A 1 83 ? 2.806 8.547 -9.289 1.00 92.19 83 SER A CA 1
ATOM 664 C C . SER A 1 83 ? 3.087 7.839 -10.624 1.00 92.19 83 SER A C 1
ATOM 666 O O . SER A 1 83 ? 2.947 6.621 -10.703 1.00 92.19 83 SER A O 1
ATOM 668 N N . LYS A 1 84 ? 3.518 8.566 -11.667 1.00 92.25 84 LYS A N 1
ATOM 669 C CA . LYS A 1 84 ? 3.917 7.984 -12.967 1.00 92.25 84 LYS A CA 1
ATOM 670 C C . LYS A 1 84 ? 5.169 7.113 -12.849 1.00 92.25 84 LYS A C 1
ATOM 672 O O . LYS A 1 84 ? 5.236 6.052 -13.457 1.00 92.25 84 LYS A O 1
ATOM 677 N N . ARG A 1 85 ? 6.148 7.534 -12.047 1.00 93.38 85 ARG A N 1
ATOM 678 C CA . ARG A 1 85 ? 7.350 6.733 -11.772 1.00 93.38 85 ARG A CA 1
ATOM 679 C C . ARG A 1 85 ? 7.007 5.421 -11.069 1.00 93.38 85 ARG A C 1
ATOM 681 O O . ARG A 1 85 ? 7.503 4.385 -11.493 1.00 93.38 85 ARG A O 1
ATOM 688 N N . LEU A 1 86 ? 6.140 5.449 -10.054 1.00 94.50 86 LEU A N 1
ATOM 689 C CA . LEU A 1 86 ? 5.678 4.232 -9.382 1.00 94.50 86 LEU A CA 1
ATOM 690 C C . LEU A 1 86 ? 4.897 3.312 -10.331 1.00 94.50 86 LEU A C 1
ATOM 692 O O . LEU A 1 86 ? 5.088 2.102 -10.283 1.00 94.50 86 LEU A O 1
ATOM 696 N N . PHE A 1 87 ? 4.076 3.876 -11.223 1.00 94.69 87 PHE A N 1
ATOM 697 C CA . PHE A 1 87 ? 3.424 3.113 -12.290 1.00 94.69 87 PHE A CA 1
ATOM 698 C C . PHE A 1 87 ? 4.447 2.387 -13.174 1.00 94.69 87 PHE A C 1
ATOM 700 O O . PHE A 1 87 ? 4.343 1.174 -13.324 1.00 94.69 87 PHE A O 1
ATOM 707 N N . ASN A 1 88 ? 5.460 3.088 -13.692 1.00 94.50 88 ASN A N 1
ATOM 708 C CA . ASN A 1 88 ? 6.488 2.473 -14.538 1.00 94.50 88 ASN A CA 1
ATOM 709 C C . ASN A 1 88 ? 7.263 1.379 -13.792 1.00 94.50 88 ASN A C 1
ATOM 711 O O . ASN A 1 88 ? 7.417 0.289 -14.321 1.00 94.50 88 ASN A O 1
ATOM 715 N N . ILE A 1 89 ? 7.665 1.627 -12.539 1.00 94.88 89 ILE A N 1
ATOM 716 C CA . ILE A 1 89 ? 8.325 0.612 -11.698 1.00 94.88 89 ILE A CA 1
ATOM 717 C C . ILE A 1 89 ? 7.426 -0.618 -11.529 1.00 94.88 89 ILE A C 1
ATOM 719 O O . ILE A 1 89 ? 7.899 -1.747 -11.599 1.00 94.88 89 ILE A O 1
ATOM 723 N N . ASN A 1 90 ? 6.123 -0.426 -11.322 1.00 94.31 90 ASN A N 1
ATOM 724 C CA . ASN A 1 90 ? 5.194 -1.543 -11.217 1.00 94.31 90 ASN A CA 1
ATOM 725 C C . ASN A 1 90 ? 5.078 -2.332 -12.534 1.00 94.31 90 ASN A C 1
ATOM 727 O O . ASN A 1 90 ? 5.059 -3.558 -12.491 1.00 94.31 90 ASN A O 1
ATOM 731 N N . ILE A 1 91 ? 5.033 -1.661 -13.691 1.00 94.88 91 ILE A N 1
ATOM 732 C CA . ILE A 1 91 ? 5.056 -2.338 -14.998 1.00 94.88 91 ILE A CA 1
ATOM 733 C C . ILE A 1 91 ? 6.366 -3.113 -15.186 1.00 94.88 91 ILE A C 1
ATOM 735 O O . ILE A 1 91 ? 6.324 -4.305 -15.477 1.00 94.88 91 ILE A O 1
ATOM 739 N N . ASP A 1 92 ? 7.516 -2.486 -14.940 1.00 95.88 92 ASP A N 1
ATOM 740 C CA . ASP A 1 92 ? 8.831 -3.125 -15.068 1.00 95.88 92 ASP A CA 1
ATOM 741 C C . ASP A 1 92 ? 8.958 -4.358 -14.164 1.00 95.88 92 ASP A C 1
ATOM 743 O O . ASP A 1 92 ? 9.487 -5.389 -14.578 1.00 95.88 92 ASP A O 1
ATOM 747 N N . SER A 1 93 ? 8.415 -4.284 -12.947 1.00 94.12 93 SER A N 1
ATOM 748 C CA . SER A 1 93 ? 8.351 -5.408 -12.007 1.00 94.12 93 SER A CA 1
ATOM 749 C C . SER A 1 93 ? 7.550 -6.589 -12.573 1.00 94.12 93 SER A C 1
ATOM 751 O O . SER A 1 93 ? 7.998 -7.738 -12.513 1.00 94.12 93 SER A O 1
ATOM 753 N N . GLN A 1 94 ? 6.395 -6.308 -13.186 1.00 91.62 94 GLN A N 1
ATOM 754 C CA . GLN A 1 94 ? 5.534 -7.318 -13.817 1.00 91.62 94 GLN A CA 1
ATOM 755 C C . GLN A 1 94 ? 6.158 -7.927 -15.079 1.00 91.62 94 GLN A C 1
ATOM 757 O O . GLN A 1 94 ? 5.873 -9.077 -15.401 1.00 91.62 94 GLN A O 1
ATOM 762 N N . MET A 1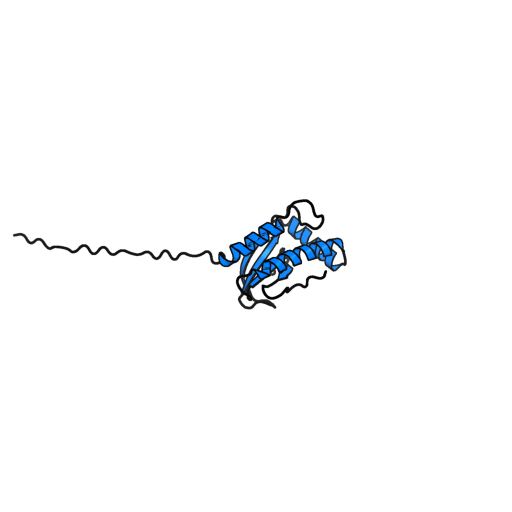 95 ? 7.041 -7.196 -15.764 1.00 94.31 95 MET A N 1
ATOM 763 C CA . MET A 1 95 ? 7.810 -7.696 -16.910 1.00 94.31 95 MET A CA 1
ATOM 764 C C . MET A 1 95 ? 9.070 -8.488 -16.507 1.00 94.31 95 MET A C 1
ATOM 766 O O . MET A 1 95 ? 9.842 -8.884 -17.377 1.00 94.31 95 MET A O 1
ATOM 770 N N . GLY A 1 96 ? 9.297 -8.728 -15.210 1.00 91.75 96 GLY A N 1
ATOM 771 C CA . GLY A 1 96 ? 10.442 -9.502 -14.714 1.00 91.75 96 GLY A CA 1
ATOM 772 C C . GLY A 1 96 ? 11.689 -8.673 -14.388 1.00 91.75 96 GLY A C 1
ATOM 773 O O . GLY A 1 96 ? 12.771 -9.228 -14.208 1.00 91.75 96 GLY A O 1
ATOM 774 N N . GLY A 1 97 ? 11.573 -7.345 -14.302 1.00 93.94 97 GLY A N 1
ATOM 775 C CA . GLY A 1 97 ? 12.675 -6.472 -13.907 1.00 93.94 97 GLY A CA 1
ATOM 776 C C . GLY A 1 97 ? 13.035 -6.647 -12.430 1.00 93.94 97 GLY A C 1
ATOM 777 O O . GLY A 1 97 ? 12.372 -6.080 -11.564 1.00 93.94 97 GLY A O 1
ATOM 778 N N . SER A 1 98 ? 14.120 -7.367 -12.135 1.00 91.88 98 SER A N 1
ATOM 779 C CA . SER A 1 98 ? 14.536 -7.717 -10.763 1.00 91.88 98 SER A CA 1
ATOM 780 C C . SER A 1 98 ? 14.684 -6.507 -9.833 1.00 91.88 98 SER A C 1
ATOM 782 O O . SER A 1 98 ? 14.180 -6.505 -8.714 1.00 91.88 98 SER A O 1
AT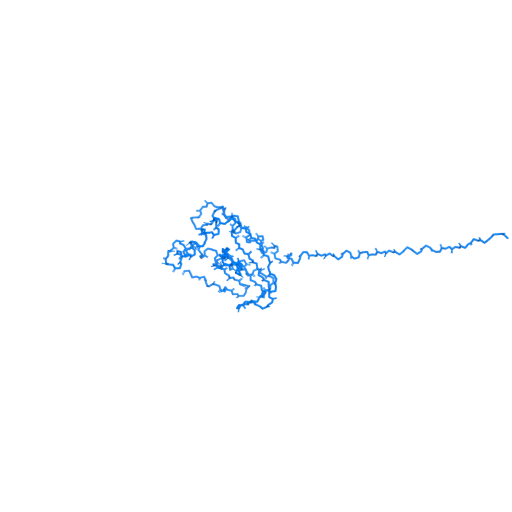OM 784 N N . TYR A 1 99 ? 15.302 -5.426 -10.310 1.00 91.69 99 TYR A N 1
ATOM 785 C CA . TYR A 1 99 ? 15.443 -4.194 -9.532 1.00 91.69 99 TYR A CA 1
ATOM 786 C C . TYR A 1 99 ? 14.089 -3.548 -9.202 1.00 91.69 99 TYR A C 1
ATOM 788 O O . TYR A 1 99 ? 13.878 -3.064 -8.089 1.00 91.69 99 TYR A O 1
ATOM 796 N N . ALA A 1 100 ? 13.157 -3.554 -10.155 1.00 93.56 100 ALA A N 1
ATOM 797 C CA . ALA A 1 100 ? 11.814 -3.035 -9.949 1.00 93.56 100 ALA A CA 1
ATOM 798 C C . ALA A 1 100 ? 11.014 -3.923 -8.982 1.00 93.56 100 ALA A C 1
ATOM 800 O O . ALA A 1 100 ? 10.350 -3.398 -8.087 1.00 93.56 100 ALA A O 1
ATOM 801 N N . GLN A 1 101 ? 11.151 -5.248 -9.089 1.00 94.12 101 GLN A N 1
ATOM 802 C CA . GLN A 1 101 ? 10.581 -6.211 -8.142 1.00 94.12 101 GLN A CA 1
ATOM 803 C C . GLN A 1 101 ? 11.075 -5.951 -6.722 1.00 94.12 101 GLN A C 1
ATOM 805 O O . GLN A 1 101 ? 10.255 -5.760 -5.827 1.00 94.12 101 GLN A O 1
ATOM 810 N N . SER A 1 102 ? 12.390 -5.816 -6.518 1.00 92.19 102 SER A N 1
ATOM 811 C CA . SER A 1 102 ? 12.954 -5.495 -5.201 1.00 92.19 102 SER A CA 1
ATOM 812 C C . SER A 1 102 ? 12.371 -4.206 -4.612 1.00 92.19 102 SER A C 1
ATOM 814 O O . SER A 1 102 ? 12.095 -4.151 -3.415 1.00 92.19 102 SER A O 1
ATOM 816 N N . LYS A 1 103 ? 12.116 -3.175 -5.431 1.00 92.12 103 LYS A N 1
ATOM 817 C CA . LYS A 1 103 ? 11.454 -1.943 -4.964 1.00 92.12 103 LYS A CA 1
ATOM 818 C C . LYS A 1 103 ? 10.002 -2.164 -4.545 1.00 92.12 103 LYS A C 1
ATOM 820 O O . LYS A 1 103 ? 9.578 -1.621 -3.525 1.00 92.12 103 LYS A O 1
ATOM 825 N N . ILE A 1 104 ? 9.235 -2.935 -5.315 1.00 94.06 104 ILE A N 1
ATOM 826 C CA . ILE A 1 104 ? 7.843 -3.252 -4.968 1.00 94.06 104 ILE A CA 1
ATOM 827 C C . ILE A 1 104 ? 7.785 -4.097 -3.689 1.00 94.06 104 ILE A C 1
ATOM 829 O O . ILE A 1 104 ? 6.995 -3.779 -2.802 1.00 94.06 104 ILE A O 1
ATOM 833 N N . ILE A 1 105 ? 8.675 -5.081 -3.535 1.00 93.31 105 ILE A N 1
ATOM 834 C CA . ILE A 1 105 ? 8.777 -5.920 -2.331 1.00 93.31 105 ILE A CA 1
ATOM 835 C C . ILE A 1 105 ? 9.045 -5.069 -1.086 1.00 93.31 105 ILE A C 1
ATOM 837 O O . ILE A 1 105 ? 8.423 -5.286 -0.049 1.00 93.31 105 ILE A O 1
ATOM 841 N N . VAL A 1 106 ? 9.910 -4.050 -1.172 1.00 92.56 106 VAL A N 1
ATOM 842 C CA . VAL A 1 106 ? 10.137 -3.119 -0.051 1.00 92.56 106 VAL A CA 1
ATOM 843 C C . VAL A 1 106 ? 8.835 -2.425 0.367 1.00 92.56 106 VAL A C 1
ATOM 845 O O . VAL A 1 106 ? 8.521 -2.387 1.558 1.00 92.56 106 VAL A O 1
ATOM 848 N N . LEU A 1 107 ? 8.037 -1.930 -0.585 1.00 94.25 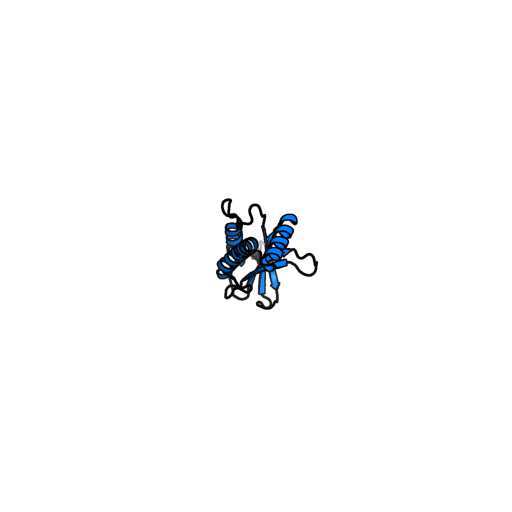107 LEU A N 1
ATOM 849 C CA . LEU A 1 107 ? 6.738 -1.316 -0.275 1.00 94.25 107 LEU A CA 1
ATOM 850 C C . LEU A 1 107 ? 5.759 -2.324 0.335 1.00 94.25 107 LEU A C 1
ATOM 852 O O . LEU A 1 107 ? 5.073 -1.996 1.302 1.00 94.25 107 LEU A O 1
ATOM 856 N N . GLN A 1 108 ? 5.715 -3.547 -0.193 1.00 95.62 108 GLN A N 1
ATOM 857 C CA . GLN A 1 108 ? 4.871 -4.622 0.331 1.00 95.62 108 GLN A CA 1
ATOM 858 C C . GLN A 1 108 ? 5.247 -4.982 1.773 1.00 95.62 108 GLN A C 1
ATOM 860 O O . GLN A 1 108 ? 4.368 -5.062 2.631 1.00 95.62 108 GLN A O 1
ATOM 865 N N . LYS A 1 109 ? 6.545 -5.087 2.081 1.00 94.56 109 LYS A N 1
ATOM 866 C CA . LYS A 1 109 ? 7.053 -5.338 3.440 1.00 94.56 109 LYS A CA 1
ATOM 867 C C . LYS A 1 109 ? 6.690 -4.221 4.414 1.00 94.56 109 LYS A C 1
ATOM 869 O O . LYS A 1 109 ? 6.253 -4.510 5.528 1.00 94.56 109 LYS A O 1
ATOM 874 N N . ILE A 1 110 ? 6.830 -2.958 4.003 1.00 94.69 110 ILE A N 1
ATOM 875 C CA . ILE A 1 110 ? 6.435 -1.799 4.820 1.00 94.69 110 ILE A CA 1
ATOM 876 C C . ILE A 1 110 ? 4.933 -1.857 5.129 1.00 94.69 110 ILE A C 1
ATOM 878 O O . ILE A 1 110 ? 4.536 -1.768 6.293 1.00 94.69 110 ILE A O 1
ATOM 882 N N . VAL A 1 111 ? 4.100 -2.048 4.102 1.00 96.94 111 VAL A N 1
ATOM 883 C CA . VAL A 1 111 ? 2.639 -2.103 4.248 1.00 96.94 111 VAL A CA 1
ATOM 884 C C . VAL A 1 111 ? 2.214 -3.276 5.134 1.00 96.94 111 VAL A C 1
ATOM 886 O O . VAL A 1 111 ? 1.470 -3.054 6.087 1.00 96.94 111 VAL A O 1
ATOM 889 N N . SER A 1 112 ? 2.752 -4.478 4.912 1.00 97.06 112 SER A N 1
ATOM 890 C CA . SER A 1 112 ? 2.491 -5.671 5.733 1.00 97.06 112 SER A CA 1
ATOM 891 C C . SER A 1 112 ? 2.853 -5.460 7.203 1.00 97.06 112 SER A C 1
ATOM 893 O O . SER A 1 112 ? 2.045 -5.693 8.107 1.00 97.06 112 SER A O 1
ATOM 895 N N . LYS A 1 113 ? 4.063 -4.950 7.469 1.00 96.69 113 LYS A N 1
ATOM 896 C CA . LYS A 1 113 ? 4.548 -4.685 8.831 1.00 96.69 113 LYS A CA 1
ATOM 897 C C . LYS A 1 113 ? 3.613 -3.741 9.582 1.00 96.69 113 LYS A C 1
ATOM 899 O O . LYS A 1 113 ? 3.309 -3.985 10.749 1.00 96.69 113 LYS A O 1
ATOM 904 N N . ILE A 1 114 ? 3.177 -2.665 8.933 1.00 97.88 114 ILE A N 1
ATOM 905 C CA . ILE A 1 114 ? 2.368 -1.633 9.583 1.00 97.88 114 ILE A CA 1
ATOM 906 C C . ILE A 1 114 ? 0.896 -2.053 9.677 1.00 97.88 114 ILE A C 1
ATOM 908 O O . ILE A 1 114 ? 0.250 -1.756 10.683 1.00 97.88 114 ILE A O 1
ATOM 912 N N . ALA A 1 115 ? 0.369 -2.796 8.700 1.00 97.81 115 ALA A N 1
ATOM 913 C CA . ALA A 1 115 ? -1.019 -3.260 8.699 1.00 97.81 115 ALA A CA 1
ATOM 914 C C . ALA A 1 115 ? -1.358 -4.126 9.924 1.00 97.81 115 ALA A C 1
ATOM 916 O O . ALA A 1 115 ? -2.461 -4.033 10.460 1.00 97.81 115 ALA A O 1
ATOM 917 N N . LYS A 1 116 ? -0.383 -4.857 10.478 1.00 97.69 116 LYS A N 1
ATOM 918 C CA . LYS A 1 116 ? -0.520 -5.611 11.743 1.00 97.69 116 LYS A CA 1
ATOM 919 C C . LYS A 1 116 ? -0.930 -4.740 12.942 1.00 97.69 116 LYS A C 1
ATOM 921 O O . LYS A 1 116 ? -1.464 -5.252 13.926 1.00 97.69 116 LYS A O 1
ATOM 926 N N . LYS A 1 117 ? -0.709 -3.423 12.869 1.00 97.25 117 LYS A N 1
ATOM 927 C CA . LYS A 1 117 ? -1.085 -2.439 13.899 1.00 97.25 117 LYS A CA 1
ATOM 928 C C . LYS A 1 117 ? -2.450 -1.793 13.658 1.00 97.25 117 LYS A C 1
ATOM 930 O O . LYS A 1 117 ? -2.852 -0.927 14.435 1.00 97.25 117 LYS A O 1
ATOM 935 N N . LEU A 1 118 ? -3.170 -2.180 12.603 1.00 97.06 118 LEU A N 1
ATOM 936 C CA . LEU A 1 118 ? -4.515 -1.673 12.355 1.00 97.06 118 LEU A CA 1
ATOM 937 C C . LEU A 1 118 ? -5.439 -1.957 13.559 1.00 97.06 118 LEU A C 1
ATOM 939 O O . LEU A 1 118 ? -5.306 -2.978 14.248 1.00 97.06 118 LEU A O 1
ATOM 943 N N . PRO A 1 119 ? -6.403 -1.062 13.827 1.00 94.06 119 PRO A N 1
ATOM 944 C CA . PRO A 1 119 ? -7.284 -1.177 14.985 1.00 94.06 119 PRO A CA 1
ATOM 945 C C . PRO A 1 119 ? -8.263 -2.358 14.897 1.00 94.06 119 PRO A C 1
ATOM 947 O O . PRO A 1 119 ? -8.801 -2.762 15.921 1.00 94.06 119 PRO A O 1
ATOM 950 N N . ASN A 1 120 ? -8.518 -2.908 13.706 1.00 92.81 120 ASN A N 1
ATOM 951 C CA . ASN A 1 120 ? -9.403 -4.055 13.486 1.00 92.81 120 ASN A CA 1
ATOM 952 C C . ASN A 1 120 ? -9.053 -4.778 12.174 1.00 92.81 120 ASN A C 1
ATOM 954 O O . ASN A 1 120 ? -8.329 -4.225 11.346 1.00 92.81 120 ASN A O 1
ATOM 958 N N . ASP A 1 121 ? -9.605 -5.979 11.993 1.00 93.38 121 ASP A N 1
ATOM 959 C CA . ASP A 1 121 ? -9.386 -6.813 10.801 1.00 93.38 121 ASP A CA 1
ATOM 960 C C . ASP A 1 121 ? -10.218 -6.372 9.587 1.00 93.38 121 ASP A C 1
ATOM 962 O O . ASP A 1 121 ? -9.881 -6.709 8.462 1.00 93.38 121 ASP A O 1
ATOM 966 N N . ASN A 1 122 ? -11.268 -5.565 9.787 1.00 95.31 122 ASN A N 1
ATOM 967 C CA . ASN A 1 122 ? -12.090 -4.998 8.709 1.00 95.31 122 ASN A CA 1
ATOM 968 C C . ASN A 1 122 ? -11.559 -3.625 8.247 1.00 95.31 122 ASN A C 1
ATOM 970 O O . ASN A 1 122 ? -12.316 -2.692 7.961 1.00 95.31 122 ASN A O 1
ATOM 974 N N . SER A 1 123 ? -10.237 -3.473 8.263 1.00 96.62 123 SER A N 1
ATOM 975 C CA . SER A 1 123 ? -9.527 -2.306 7.753 1.00 96.62 123 SER A CA 1
ATOM 976 C C . SER A 1 123 ? -8.338 -2.763 6.918 1.00 96.62 123 SER A C 1
ATOM 978 O O . SER A 1 123 ? -7.725 -3.786 7.221 1.00 96.62 123 SER A O 1
ATOM 980 N N . GLU A 1 124 ? -7.973 -1.977 5.912 1.00 97.12 124 GLU A N 1
ATOM 981 C CA . GLU A 1 124 ? -6.821 -2.266 5.055 1.00 97.12 124 GLU A CA 1
ATOM 982 C C . GLU A 1 124 ? -5.935 -1.032 4.846 1.00 97.12 124 GLU A C 1
ATOM 984 O O . GLU A 1 124 ? -6.390 0.114 4.926 1.00 97.12 124 GLU A O 1
ATOM 989 N N . ILE A 1 125 ? -4.659 -1.267 4.549 1.00 98.19 125 ILE A N 1
ATOM 990 C CA . ILE A 1 125 ? -3.750 -0.269 3.980 1.00 98.19 125 ILE A CA 1
ATOM 991 C C . ILE A 1 125 ? -3.560 -0.618 2.511 1.00 98.19 125 ILE A C 1
ATOM 993 O O . ILE A 1 125 ? -3.138 -1.730 2.191 1.00 98.19 125 ILE A O 1
ATOM 997 N N . THR A 1 126 ? -3.805 0.350 1.632 1.00 96.94 126 THR A N 1
ATOM 998 C CA . THR A 1 126 ? -3.630 0.190 0.188 1.00 96.94 126 THR A CA 1
ATOM 999 C C . THR A 1 126 ? -2.664 1.251 -0.316 1.00 96.94 126 THR A C 1
ATOM 1001 O O . THR A 1 126 ? -2.989 2.441 -0.365 1.00 96.94 126 THR A O 1
ATOM 1004 N N . LEU A 1 127 ? -1.462 0.813 -0.695 1.00 96.94 127 LEU A N 1
ATOM 1005 C CA . LEU A 1 127 ? -0.415 1.664 -1.248 1.00 96.94 127 LEU A CA 1
ATOM 1006 C C . LEU A 1 127 ? -0.346 1.479 -2.760 1.00 96.94 127 LEU A C 1
ATOM 1008 O O . LEU A 1 127 ? -0.271 0.357 -3.267 1.00 96.94 127 LEU A O 1
ATOM 1012 N N . GLY A 1 128 ? -0.368 2.588 -3.492 1.00 95.88 128 GLY A N 1
ATOM 1013 C CA . GLY A 1 128 ? -0.422 2.554 -4.944 1.00 95.88 128 GLY A CA 1
ATOM 1014 C C . GLY A 1 128 ? -0.158 3.892 -5.614 1.00 95.88 128 GLY A C 1
ATOM 1015 O O . GLY A 1 128 ? 0.283 4.862 -5.000 1.00 95.88 128 GLY A O 1
ATOM 1016 N N . PHE A 1 129 ? -0.452 3.947 -6.906 1.00 93.75 129 PHE A N 1
ATOM 1017 C CA . PHE A 1 129 ? -0.422 5.170 -7.706 1.00 93.75 129 PHE A CA 1
ATOM 1018 C C . PHE A 1 129 ? -1.842 5.567 -8.115 1.00 93.75 129 PHE A C 1
ATOM 1020 O O . PHE A 1 129 ? -2.751 4.736 -8.159 1.00 93.75 129 PHE A O 1
ATOM 1027 N N . LYS A 1 130 ? -2.059 6.852 -8.412 1.00 86.81 130 LYS A N 1
ATOM 1028 C CA . LYS A 1 130 ? -3.372 7.326 -8.869 1.00 86.81 130 LYS A CA 1
ATOM 1029 C C . LYS A 1 130 ? -3.721 6.677 -10.205 1.00 86.81 130 LYS A C 1
ATOM 1031 O O . LYS A 1 130 ? -2.909 6.668 -11.130 1.00 86.81 130 LYS A O 1
ATOM 1036 N N . SER A 1 131 ? -4.938 6.157 -10.304 1.00 79.06 131 SER A N 1
ATOM 1037 C CA . SER A 1 131 ? -5.447 5.601 -11.555 1.00 79.06 131 SER A CA 1
ATOM 1038 C C . SER A 1 131 ? -5.678 6.704 -12.590 1.00 79.06 131 SER A C 1
ATOM 1040 O O . SER A 1 131 ? -6.133 7.798 -12.261 1.00 79.06 131 SER A O 1
ATOM 1042 N N . GLN A 1 132 ? -5.424 6.389 -13.862 1.00 72.81 132 GLN A N 1
ATOM 1043 C CA . GLN A 1 132 ? -5.809 7.248 -14.987 1.00 72.81 132 GLN A CA 1
ATOM 1044 C C . GLN A 1 132 ? -7.326 7.211 -15.248 1.00 72.81 132 GLN A C 1
ATOM 1046 O O . GLN A 1 132 ? -7.904 8.177 -15.742 1.00 72.81 132 GLN A O 1
ATOM 1051 N N . GLN A 1 133 ? -7.996 6.115 -14.879 1.00 71.69 133 GLN A N 1
ATOM 1052 C CA . GLN A 1 133 ? -9.455 6.023 -14.896 1.00 71.69 133 GLN A CA 1
ATOM 1053 C C . GLN A 1 133 ? -10.019 6.741 -13.671 1.00 71.69 133 GLN A C 1
ATOM 1055 O O . GLN A 1 133 ? -9.783 6.287 -12.552 1.00 71.69 133 GLN A O 1
ATOM 1060 N N . LYS A 1 134 ? -10.807 7.807 -13.879 1.00 61.31 134 LYS A N 1
ATOM 1061 C CA . LYS A 1 134 ? -11.413 8.620 -12.802 1.00 61.31 134 LYS A CA 1
ATOM 1062 C C . LYS A 1 134 ? -12.260 7.811 -11.806 1.00 61.31 134 LYS A C 1
ATOM 1064 O O . LYS A 1 134 ? -12.421 8.238 -10.668 1.00 61.31 134 LYS A O 1
ATOM 1069 N N . SER A 1 135 ? -12.814 6.673 -12.230 1.00 60.44 135 SER A N 1
ATOM 1070 C CA . SER A 1 135 ? -13.642 5.791 -11.397 1.00 60.44 135 SER A CA 1
ATOM 1071 C C . SER A 1 135 ? -12.840 4.977 -10.379 1.00 60.44 135 SER A C 1
ATOM 1073 O O . SER A 1 135 ? -13.375 4.606 -9.336 1.00 60.44 135 SER A O 1
ATOM 1075 N N . LYS A 1 136 ? -11.559 4.710 -10.651 1.00 65.31 136 LYS A N 1
ATOM 1076 C CA . LYS A 1 136 ? -10.655 4.017 -9.730 1.00 65.31 136 LYS A CA 1
ATOM 1077 C C . LYS A 1 136 ? -9.839 5.067 -8.982 1.00 65.31 136 LYS A C 1
ATOM 1079 O O . LYS A 1 136 ? -9.310 5.991 -9.587 1.00 65.31 136 LYS A O 1
ATOM 1084 N N . ARG A 1 137 ? -9.741 4.953 -7.657 1.00 75.31 137 ARG A N 1
ATOM 1085 C CA . ARG A 1 137 ? -9.021 5.944 -6.835 1.00 75.31 137 ARG A CA 1
ATOM 1086 C C . ARG A 1 137 ? -7.514 5.738 -6.922 1.00 75.31 137 ARG A C 1
ATOM 1088 O O . ARG A 1 137 ? -6.773 6.652 -7.280 1.00 75.31 137 ARG A O 1
ATOM 1095 N N . ILE A 1 138 ? -7.087 4.507 -6.671 1.00 89.00 138 ILE A N 1
ATOM 1096 C CA . ILE A 1 138 ? -5.691 4.083 -6.681 1.00 89.00 138 ILE A CA 1
ATOM 1097 C C . ILE A 1 138 ? -5.569 2.713 -7.347 1.00 89.00 138 ILE A C 1
ATOM 1099 O O . ILE A 1 138 ? -6.491 1.900 -7.278 1.00 89.00 138 ILE A O 1
ATOM 1103 N N . VAL A 1 139 ? -4.441 2.470 -8.007 1.00 92.62 139 VAL A N 1
ATOM 1104 C CA . VAL A 1 139 ? -4.040 1.140 -8.472 1.00 92.62 139 VAL A CA 1
ATOM 1105 C C . VAL A 1 139 ? -3.028 0.597 -7.462 1.00 92.62 139 VAL A C 1
ATOM 1107 O O . VAL A 1 139 ? -1.975 1.220 -7.292 1.00 92.62 139 VAL A O 1
ATOM 1110 N N . PRO A 1 140 ? -3.349 -0.499 -6.756 1.00 94.12 140 PRO A N 1
ATOM 1111 C CA . PRO A 1 140 ? -2.510 -1.020 -5.685 1.00 94.12 140 PRO A CA 1
ATOM 1112 C C . PRO A 1 140 ? -1.226 -1.654 -6.225 1.00 94.12 140 PRO A C 1
ATOM 1114 O O . PRO A 1 140 ? -1.249 -2.367 -7.226 1.00 94.12 140 PRO A O 1
ATOM 1117 N N . VAL A 1 141 ? -0.125 -1.427 -5.512 1.00 94.94 141 VAL A N 1
ATOM 1118 C CA . VAL A 1 141 ? 1.136 -2.183 -5.646 1.00 94.94 141 VAL A CA 1
ATOM 1119 C C . VAL A 1 141 ? 1.448 -2.986 -4.379 1.00 94.94 141 VAL A C 1
ATOM 1121 O O . VAL A 1 141 ? 2.165 -3.982 -4.424 1.00 94.94 141 VAL A O 1
ATOM 1124 N N . ALA A 1 142 ? 0.875 -2.567 -3.248 1.00 95.88 142 ALA A N 1
ATOM 1125 C CA . ALA A 1 142 ? 0.900 -3.273 -1.979 1.00 95.88 142 ALA A CA 1
ATOM 1126 C C . ALA A 1 142 ? -0.444 -3.085 -1.271 1.00 95.88 142 ALA A C 1
ATOM 1128 O O . ALA A 1 142 ? -1.007 -1.985 -1.267 1.00 95.88 142 ALA A O 1
ATOM 1129 N N . ARG A 1 143 ? -0.956 -4.158 -0.670 1.00 96.75 143 ARG A N 1
ATOM 1130 C CA . ARG A 1 143 ? -2.210 -4.130 0.078 1.00 96.75 143 ARG A CA 1
ATOM 1131 C C . ARG A 1 143 ? -2.190 -5.171 1.182 1.00 96.75 143 ARG A C 1
ATOM 1133 O O . ARG A 1 143 ? -1.992 -6.350 0.894 1.00 96.75 143 ARG A O 1
ATOM 1140 N N . SER A 1 144 ? -2.452 -4.732 2.405 1.00 97.94 144 SER A N 1
ATOM 1141 C CA . SER A 1 144 ? -2.459 -5.610 3.573 1.00 97.94 144 SER A CA 1
ATOM 1142 C C . SER A 1 144 ? -3.535 -5.202 4.566 1.00 97.94 144 SER A C 1
ATOM 1144 O O . SER A 1 144 ? -3.820 -4.017 4.767 1.00 97.94 144 SER A O 1
ATOM 1146 N N . LEU A 1 145 ? -4.106 -6.215 5.200 1.00 97.50 145 LEU A N 1
ATOM 1147 C CA . LEU A 1 145 ? -4.987 -6.118 6.349 1.00 97.50 145 LEU A CA 1
ATOM 1148 C C . LEU A 1 145 ? -4.191 -6.494 7.601 1.00 97.50 145 LEU A C 1
ATOM 1150 O O . LEU A 1 145 ? -3.020 -6.868 7.537 1.00 97.50 145 LEU A O 1
ATOM 1154 N N . LYS A 1 146 ? -4.836 -6.426 8.763 1.00 96.94 146 LYS A N 1
ATOM 1155 C CA . LYS A 1 146 ? -4.215 -6.869 10.013 1.00 96.94 146 LYS A CA 1
ATOM 1156 C C . LYS A 1 146 ? -3.886 -8.364 10.017 1.00 96.94 146 LYS A C 1
ATOM 1158 O O . LYS A 1 146 ? -2.843 -8.757 10.535 1.00 96.94 146 LYS A O 1
ATOM 1163 N N . SER A 1 147 ? -4.781 -9.173 9.456 1.00 94.69 147 SER A N 1
ATOM 1164 C CA . SER A 1 147 ? -4.728 -10.635 9.490 1.00 94.69 147 SER A CA 1
ATOM 1165 C C . SER A 1 147 ? -3.953 -11.257 8.328 1.00 94.69 147 SER A C 1
ATOM 1167 O O . SER A 1 147 ? -3.514 -12.399 8.449 1.00 94.69 147 SER A O 1
ATOM 1169 N N . MET A 1 148 ? -3.787 -10.543 7.210 1.00 95.12 148 MET A N 1
ATOM 1170 C CA . MET A 1 148 ? -3.182 -11.094 5.998 1.00 95.12 148 MET A CA 1
ATOM 1171 C C . MET A 1 148 ? -2.656 -10.025 5.038 1.00 95.12 148 MET A C 1
ATOM 1173 O O . MET A 1 148 ? -3.121 -8.883 5.021 1.00 95.12 148 MET A O 1
ATOM 1177 N N . ASP A 1 149 ? -1.739 -10.448 4.172 1.00 95.94 149 ASP A N 1
ATOM 1178 C CA . ASP A 1 149 ? -1.277 -9.679 3.024 1.00 95.94 149 ASP A CA 1
ATOM 1179 C C . ASP A 1 149 ? -2.139 -10.017 1.805 1.00 95.94 149 ASP A C 1
ATOM 1181 O O . ASP A 1 149 ? -2.063 -11.111 1.251 1.00 95.94 149 ASP A O 1
ATOM 1185 N N . ALA A 1 150 ? -2.983 -9.074 1.387 1.00 91.25 150 ALA A N 1
ATOM 1186 C CA . ALA A 1 150 ? -3.880 -9.267 0.248 1.00 91.25 150 ALA A CA 1
ATOM 1187 C C . ALA A 1 150 ? -3.135 -9.207 -1.098 1.00 91.25 150 ALA A C 1
ATOM 1189 O O . ALA A 1 150 ? -3.653 -9.652 -2.122 1.00 91.25 150 ALA A O 1
ATOM 1190 N N . PHE A 1 151 ? -1.938 -8.615 -1.111 1.00 89.19 151 PHE A N 1
ATOM 1191 C CA . PHE A 1 151 ? -0.951 -8.753 -2.179 1.00 89.19 151 PHE A CA 1
ATOM 1192 C C . PHE A 1 151 ? 0.223 -9.563 -1.620 1.00 89.19 151 PHE A C 1
ATOM 1194 O O . PHE A 1 151 ? 0.829 -9.109 -0.648 1.00 89.19 151 PHE A O 1
ATOM 1201 N N . PRO A 1 152 ? 0.555 -10.731 -2.200 1.00 86.62 152 PRO A N 1
ATOM 1202 C CA . PRO A 1 152 ? 1.615 -11.577 -1.673 1.00 86.62 152 PRO A CA 1
ATOM 1203 C C . PRO A 1 152 ? 2.976 -10.885 -1.769 1.00 86.62 152 PRO A C 1
ATOM 1205 O O . PRO A 1 152 ? 3.261 -10.166 -2.731 1.00 86.62 152 PRO A O 1
ATOM 1208 N N . ILE A 1 153 ? 3.813 -11.137 -0.764 1.00 86.94 153 ILE A N 1
ATOM 1209 C CA . ILE A 1 153 ? 5.212 -10.718 -0.739 1.00 86.94 153 ILE A CA 1
ATOM 1210 C C . ILE A 1 153 ? 6.024 -11.862 -1.343 1.00 86.94 153 ILE A C 1
ATOM 1212 O O . ILE A 1 153 ? 6.190 -12.904 -0.712 1.00 86.94 153 ILE A O 1
ATOM 1216 N N . ASN A 1 154 ? 6.477 -11.684 -2.580 1.00 75.12 154 ASN A N 1
ATOM 1217 C CA . ASN A 1 154 ? 7.283 -12.684 -3.274 1.00 75.12 154 ASN A CA 1
ATOM 1218 C C . ASN A 1 154 ? 8.761 -12.350 -3.060 1.00 75.12 154 ASN A C 1
ATOM 1220 O O . ASN A 1 154 ? 9.290 -11.495 -3.766 1.00 75.12 154 ASN A O 1
ATOM 1224 N N . ASP A 1 155 ? 9.369 -12.980 -2.054 1.00 62.62 155 ASP A N 1
ATOM 1225 C CA . ASP A 1 155 ? 10.791 -12.841 -1.705 1.00 62.62 155 ASP A CA 1
ATOM 1226 C C . ASP A 1 155 ? 11.720 -13.701 -2.574 1.00 62.62 155 ASP A C 1
ATOM 1228 O O . ASP A 1 155 ? 11.320 -14.828 -2.949 1.00 62.62 155 ASP A O 1
#

Foldseek 3Di:
DDDDDDDDDPPPPPPPPPVPPPPPCPLCPVLVVLLCVLLQDDDDDPLHLHPFDKDWDKDALDDDPQAGRAIEIEIEGPDQVSLVVLVVLLVCVVVVNPSSLSNLLSVQVSQAVSQLVRPDQNYKYFYAHQDPPPVDGGDGSWMDHNVGTPDDRDD